Protein AF-A0A258XRW6-F1 (afdb_monomer)

Sequence (70 aa):
MDKRKLMLLVGALIVAIGTAFAARSLFAGAGSPQAEAAAKVPMGAKVLVAQRALPVGTIISADSINFQAW

Mean predicted aligned error: 14.87 Å

Structure (mmCIF, N/CA/C/O backbone):
data_AF-A0A258XRW6-F1
#
_entry.id   AF-A0A258XRW6-F1
#
loop_
_atom_site.group_PDB
_atom_site.id
_atom_site.type_symbol
_atom_site.label_atom_id
_atom_site.label_alt_id
_atom_site.label_comp_id
_atom_site.label_asym_id
_atom_site.label_entity_id
_atom_site.label_seq_id
_atom_site.pdbx_PDB_ins_code
_atom_site.Cartn_x
_atom_site.Cartn_y
_atom_site.Cartn_z
_atom_site.occupancy
_atom_site.B_iso_or_equiv
_atom_site.auth_seq_id
_atom_site.auth_comp_id
_atom_site.auth_asym_id
_atom_site.auth_atom_id
_atom_site.pdbx_PDB_model_num
ATOM 1 N N . MET A 1 1 ? 28.880 0.935 -58.197 1.00 69.56 1 MET A N 1
ATOM 2 C CA . MET A 1 1 ? 28.961 1.772 -56.979 1.00 69.56 1 MET A CA 1
ATOM 3 C C . MET A 1 1 ? 30.417 1.935 -56.604 1.00 69.56 1 MET A C 1
ATOM 5 O O . MET A 1 1 ? 31.138 0.946 -56.569 1.00 69.56 1 MET A O 1
ATOM 9 N N . ASP A 1 2 ? 30.849 3.162 -56.343 1.00 91.00 2 ASP A N 1
ATOM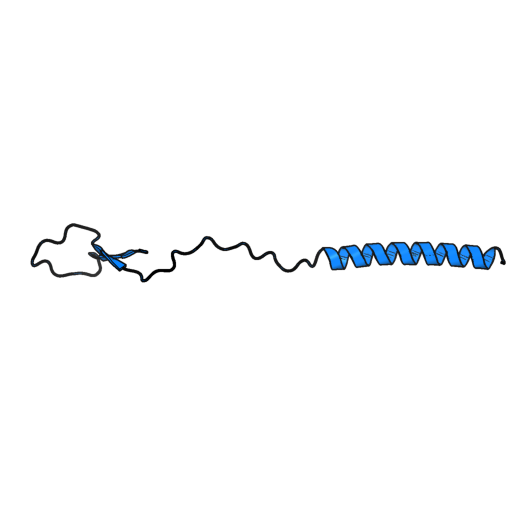 10 C CA . ASP A 1 2 ? 32.242 3.437 -55.989 1.00 91.00 2 ASP A CA 1
ATOM 11 C C . ASP A 1 2 ? 32.550 2.873 -54.596 1.00 91.00 2 ASP A C 1
ATOM 13 O O . ASP A 1 2 ? 31.765 3.064 -53.662 1.00 91.00 2 ASP A O 1
ATOM 17 N N . LYS A 1 3 ? 33.703 2.212 -54.430 1.00 87.88 3 LYS A N 1
ATOM 18 C CA . LYS A 1 3 ? 34.131 1.579 -53.161 1.00 87.88 3 LYS A CA 1
ATOM 19 C C . LYS A 1 3 ? 34.039 2.535 -51.964 1.00 87.88 3 LYS A C 1
ATOM 21 O O . LYS A 1 3 ? 33.665 2.131 -50.868 1.00 87.88 3 LYS A O 1
ATOM 26 N N . ARG A 1 4 ? 34.306 3.823 -52.200 1.00 90.94 4 ARG A N 1
ATOM 27 C CA . ARG A 1 4 ? 34.193 4.901 -51.209 1.00 90.94 4 ARG A CA 1
ATOM 28 C C . ARG A 1 4 ? 32.754 5.113 -50.727 1.00 90.94 4 ARG A C 1
ATOM 30 O O . ARG A 1 4 ? 32.539 5.241 -49.530 1.00 90.94 4 ARG A O 1
ATOM 37 N N . LYS A 1 5 ? 31.771 5.109 -51.635 1.00 90.31 5 LYS A N 1
ATOM 38 C CA . LYS A 1 5 ? 30.346 5.255 -51.282 1.00 90.31 5 LYS A CA 1
ATOM 39 C C . LYS A 1 5 ? 29.843 4.044 -50.500 1.00 90.31 5 LYS A C 1
ATOM 41 O O . LYS A 1 5 ? 29.104 4.213 -49.539 1.00 90.31 5 LYS A O 1
ATOM 46 N N . LEU A 1 6 ? 30.287 2.841 -50.870 1.00 93.44 6 LEU A N 1
ATOM 47 C CA . LEU A 1 6 ? 29.933 1.619 -50.147 1.00 93.44 6 LEU A CA 1
ATOM 48 C C . LEU A 1 6 ? 30.495 1.620 -48.716 1.00 93.44 6 LEU A C 1
ATOM 50 O O . LEU A 1 6 ? 29.760 1.328 -47.781 1.00 93.44 6 LEU A O 1
ATOM 54 N N . MET A 1 7 ? 31.758 2.018 -48.528 1.00 93.75 7 MET A N 1
ATOM 55 C CA . MET A 1 7 ? 32.361 2.134 -47.192 1.00 93.75 7 MET A CA 1
ATOM 56 C C . MET A 1 7 ? 31.634 3.155 -46.307 1.00 93.75 7 MET A C 1
ATOM 58 O O . MET A 1 7 ? 31.383 2.883 -45.136 1.00 93.75 7 MET A O 1
ATOM 62 N N . LEU A 1 8 ? 31.254 4.304 -46.877 1.00 93.31 8 LEU A N 1
ATOM 63 C CA . LEU A 1 8 ? 30.480 5.322 -46.162 1.00 93.31 8 LEU A CA 1
ATOM 64 C C . LEU A 1 8 ? 29.097 4.802 -45.747 1.00 93.31 8 LEU A C 1
ATOM 66 O O . LEU A 1 8 ? 28.671 5.049 -44.622 1.00 93.31 8 LEU A O 1
ATOM 70 N N . LEU A 1 9 ? 28.425 4.040 -46.615 1.00 94.50 9 LEU A N 1
ATOM 71 C CA . LEU A 1 9 ? 27.138 3.418 -46.293 1.00 94.50 9 LEU A CA 1
ATOM 72 C C . LEU A 1 9 ? 27.259 2.375 -45.178 1.00 94.50 9 LEU A C 1
ATOM 74 O O . LEU A 1 9 ? 26.420 2.349 -44.284 1.00 94.50 9 LEU A O 1
ATOM 78 N N . VAL A 1 10 ? 28.309 1.552 -45.190 1.00 95.31 10 VAL A N 1
ATOM 79 C CA . VAL A 1 10 ? 28.545 0.555 -44.133 1.00 95.31 10 VAL A CA 1
ATOM 80 C C . VAL A 1 10 ? 28.842 1.234 -42.793 1.00 95.31 10 VAL A C 1
ATOM 82 O O . VAL A 1 10 ? 28.276 0.844 -41.776 1.00 95.31 10 VAL A O 1
ATOM 85 N N . GLY A 1 11 ? 29.666 2.287 -42.783 1.00 95.56 11 GLY A N 1
AT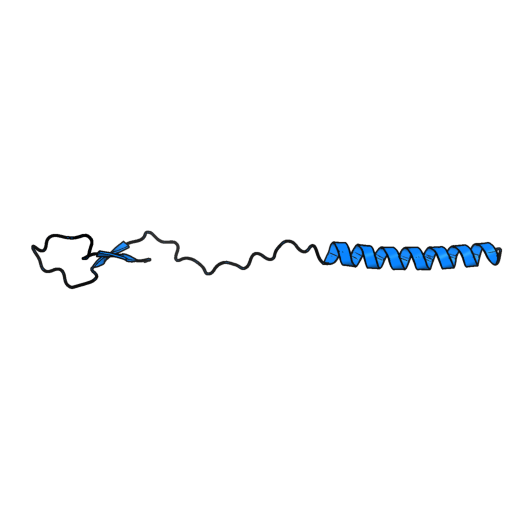OM 86 C CA . GLY A 1 11 ? 29.927 3.068 -41.571 1.00 95.56 11 GLY A CA 1
ATOM 87 C C . GLY A 1 11 ? 28.657 3.711 -41.006 1.00 95.56 11 GLY A C 1
ATOM 88 O O . GLY A 1 11 ? 28.383 3.592 -39.813 1.00 95.56 11 GLY A O 1
ATOM 89 N N . ALA A 1 12 ? 27.838 4.320 -41.870 1.00 96.06 12 ALA A N 1
ATOM 90 C CA . ALA A 1 12 ? 26.551 4.892 -41.478 1.00 96.06 12 ALA A CA 1
ATOM 91 C C . ALA A 1 12 ? 25.590 3.833 -40.911 1.00 96.06 12 ALA A C 1
ATOM 93 O O . ALA A 1 12 ? 24.903 4.090 -39.923 1.00 96.06 12 ALA A O 1
ATOM 94 N N . LEU A 1 13 ? 25.579 2.630 -41.494 1.00 96.25 13 LEU A N 1
ATOM 95 C CA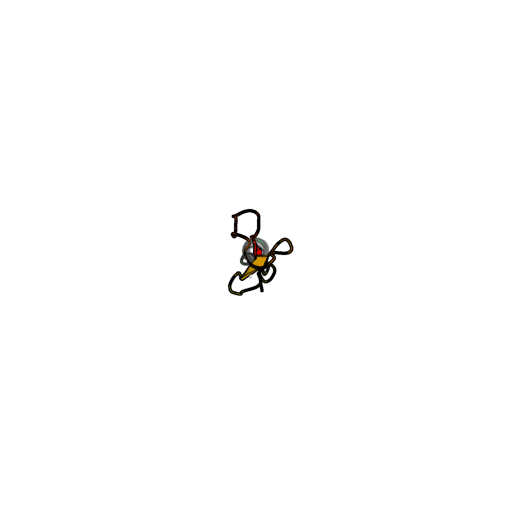 . LEU A 1 13 ? 24.744 1.525 -41.029 1.00 96.25 13 LEU A CA 1
ATOM 96 C C . LEU A 1 13 ? 25.124 1.075 -39.612 1.00 96.25 13 LEU A C 1
ATOM 98 O O . LEU A 1 13 ? 24.242 0.871 -38.782 1.00 96.25 13 LEU A O 1
ATOM 102 N N . ILE A 1 14 ? 26.420 0.969 -39.311 1.00 96.44 14 ILE A N 1
ATOM 103 C CA . ILE A 1 14 ? 26.904 0.579 -37.976 1.00 96.44 14 ILE A CA 1
ATOM 104 C C . ILE A 1 14 ? 26.474 1.605 -36.921 1.00 96.44 14 ILE A C 1
ATOM 106 O O . ILE A 1 14 ? 25.974 1.225 -35.861 1.00 96.44 14 ILE A O 1
ATOM 110 N N . VAL A 1 15 ? 26.617 2.899 -37.224 1.00 95.56 15 VAL A N 1
ATOM 111 C CA . VAL A 1 15 ? 26.188 3.979 -36.320 1.00 95.56 15 VAL A CA 1
ATOM 112 C C . VAL A 1 15 ? 24.679 3.918 -36.084 1.00 95.56 15 VAL A C 1
ATOM 114 O O . VAL A 1 15 ? 24.245 3.948 -34.936 1.00 95.56 15 VAL A O 1
ATOM 117 N N . ALA A 1 16 ? 23.883 3.755 -37.144 1.00 96.69 16 ALA A N 1
ATOM 118 C CA . ALA A 1 16 ? 22.429 3.660 -37.036 1.00 96.69 16 ALA A CA 1
ATOM 119 C C . ALA A 1 16 ? 21.985 2.486 -36.148 1.00 96.69 16 ALA A C 1
ATOM 121 O O . ALA A 1 16 ? 21.117 2.654 -35.290 1.00 96.69 16 ALA A O 1
ATOM 122 N N . ILE A 1 17 ? 22.613 1.316 -36.311 1.00 95.50 17 ILE A N 1
ATOM 123 C CA . ILE A 1 17 ? 22.339 0.136 -35.484 1.00 95.50 17 ILE A CA 1
ATOM 124 C C . ILE A 1 17 ? 22.689 0.417 -34.016 1.00 95.50 17 ILE A C 1
ATOM 126 O O . ILE A 1 17 ? 21.866 0.173 -33.133 1.00 95.50 17 ILE A O 1
ATOM 130 N N . GLY A 1 18 ? 23.874 0.975 -33.748 1.00 94.75 18 GLY A N 1
ATOM 131 C CA . GLY A 1 18 ? 24.306 1.309 -32.389 1.00 94.75 18 GLY A CA 1
ATOM 132 C C . GLY A 1 18 ? 23.355 2.284 -31.689 1.00 94.75 18 GLY A C 1
ATOM 133 O O . GLY A 1 18 ? 22.946 2.049 -30.550 1.00 94.75 18 GLY A O 1
ATOM 134 N N . THR A 1 19 ? 22.932 3.340 -32.388 1.00 93.88 19 THR A N 1
ATOM 135 C CA . T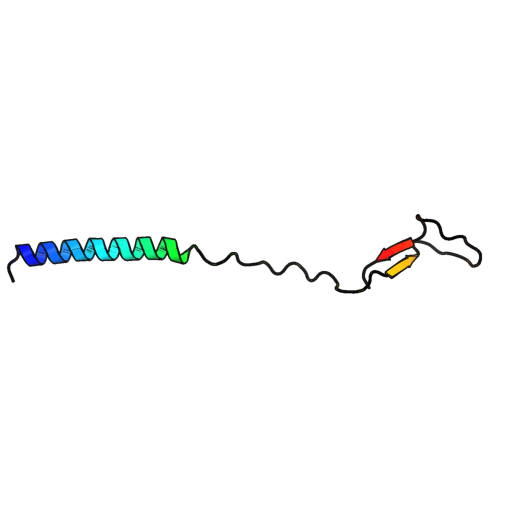HR A 1 19 ? 21.974 4.317 -31.855 1.00 93.88 19 THR A CA 1
ATOM 136 C C . THR A 1 19 ? 20.598 3.699 -31.608 1.00 93.88 19 THR A C 1
ATOM 138 O O . THR A 1 19 ? 19.991 3.980 -30.576 1.00 93.88 19 THR A O 1
ATOM 141 N N . ALA A 1 20 ? 20.114 2.826 -32.498 1.00 92.62 20 ALA A N 1
ATOM 142 C CA . ALA A 1 20 ? 18.820 2.164 -32.335 1.00 92.62 20 ALA A CA 1
ATOM 143 C C . ALA A 1 20 ? 18.772 1.285 -31.075 1.00 92.62 20 ALA A C 1
ATOM 145 O O . ALA A 1 20 ? 17.798 1.345 -30.321 1.00 92.62 20 ALA A O 1
ATOM 146 N N . PHE A 1 21 ? 19.830 0.514 -30.806 1.00 91.31 21 PHE A N 1
ATOM 147 C CA . PHE A 1 21 ? 19.913 -0.300 -29.591 1.00 91.31 21 PHE A CA 1
ATOM 148 C C . PHE A 1 21 ? 20.032 0.550 -28.324 1.00 91.31 21 PHE A C 1
ATOM 150 O O . PHE A 1 21 ? 19.334 0.278 -27.350 1.00 91.31 21 PHE A O 1
ATOM 157 N N . ALA A 1 22 ? 20.850 1.607 -28.341 1.00 88.12 22 ALA A N 1
ATOM 158 C CA . ALA A 1 22 ? 20.970 2.519 -27.205 1.00 88.12 22 ALA A CA 1
ATOM 159 C C . ALA A 1 22 ? 19.629 3.200 -26.879 1.00 88.12 22 ALA A C 1
ATOM 161 O O . ALA A 1 22 ? 19.187 3.180 -25.731 1.00 88.12 22 ALA A O 1
ATOM 162 N N . ALA A 1 23 ? 18.937 3.725 -27.894 1.00 86.94 23 ALA A N 1
ATOM 163 C CA . ALA A 1 23 ? 17.609 4.308 -27.736 1.00 86.94 23 ALA A CA 1
ATOM 164 C C . ALA A 1 23 ? 16.600 3.275 -27.211 1.00 86.94 23 ALA A C 1
ATOM 166 O O . ALA A 1 23 ? 15.868 3.555 -26.264 1.00 86.94 23 ALA A O 1
ATOM 167 N N . ARG A 1 24 ? 16.590 2.053 -27.765 1.00 83.12 24 ARG A N 1
ATOM 168 C CA . ARG A 1 24 ? 15.709 0.974 -27.297 1.00 83.12 24 ARG A CA 1
ATOM 169 C C . ARG A 1 24 ? 15.933 0.659 -25.822 1.00 83.12 24 ARG A C 1
ATOM 171 O O . ARG A 1 24 ? 14.944 0.493 -25.120 1.00 83.12 24 ARG A O 1
ATOM 178 N N . SER A 1 25 ? 17.177 0.612 -25.352 1.00 78.88 25 SER A N 1
ATOM 179 C CA . SER A 1 25 ? 17.491 0.370 -23.937 1.00 78.88 25 SER A CA 1
ATOM 180 C C . SER A 1 25 ? 16.987 1.491 -23.027 1.00 78.88 25 SER A C 1
ATOM 182 O O . SER A 1 25 ? 16.457 1.209 -21.955 1.00 78.88 25 SER A O 1
ATOM 184 N N . LEU A 1 26 ? 17.078 2.748 -23.473 1.00 79.88 26 LEU A N 1
ATOM 185 C CA . LEU A 1 26 ? 16.542 3.893 -22.730 1.00 79.88 26 LEU A CA 1
ATOM 186 C C . LEU A 1 26 ? 15.007 3.861 -22.650 1.00 79.88 26 LEU A C 1
ATOM 188 O O . LEU A 1 26 ? 14.442 4.119 -21.593 1.00 79.88 26 LEU A O 1
ATOM 192 N N . PHE A 1 27 ? 14.325 3.495 -23.738 1.00 77.06 27 PHE A N 1
ATOM 193 C CA . PHE A 1 27 ? 12.860 3.427 -23.763 1.00 77.06 27 PHE A CA 1
ATOM 194 C C . PHE A 1 27 ? 12.288 2.147 -23.135 1.00 77.06 27 PHE A C 1
ATOM 196 O O . PHE A 1 27 ? 11.184 2.173 -22.602 1.00 77.06 27 PHE A O 1
ATOM 203 N N . ALA A 1 28 ? 13.014 1.028 -23.171 1.00 72.69 28 ALA A N 1
ATOM 204 C CA . ALA A 1 28 ? 12.553 -0.251 -22.626 1.00 72.69 28 ALA A CA 1
ATOM 205 C C . ALA A 1 28 ? 12.648 -0.330 -21.092 1.00 72.69 28 ALA A C 1
ATOM 207 O O . ALA A 1 28 ? 11.920 -1.113 -20.489 1.00 72.69 28 ALA A O 1
ATOM 208 N N . GLY A 1 29 ? 13.513 0.473 -20.462 1.00 64.31 29 GLY A N 1
ATOM 209 C CA . GLY A 1 29 ? 13.618 0.572 -19.001 1.00 64.31 29 GLY A CA 1
ATOM 210 C C . GLY A 1 29 ? 12.573 1.488 -18.353 1.00 64.31 29 GLY A C 1
ATOM 211 O O . GLY A 1 29 ? 12.366 1.412 -17.147 1.00 64.31 29 GLY A O 1
ATOM 212 N N . ALA A 1 30 ? 11.879 2.319 -19.138 1.00 64.94 30 ALA A N 1
ATOM 213 C CA . ALA A 1 30 ? 10.820 3.216 -18.671 1.00 64.94 30 ALA A CA 1
ATOM 214 C C . ALA A 1 30 ? 9.447 2.518 -18.625 1.00 64.94 30 ALA A C 1
ATOM 216 O O . ALA A 1 30 ? 8.424 3.097 -18.993 1.00 64.94 30 ALA A O 1
ATOM 217 N N . GLY A 1 31 ? 9.421 1.249 -18.206 1.00 68.12 31 GLY A N 1
ATOM 218 C CA . GLY A 1 31 ? 8.171 0.591 -17.849 1.00 68.12 31 GLY A CA 1
ATOM 219 C C . GLY A 1 31 ? 7.499 1.403 -16.747 1.00 68.12 31 GLY A C 1
ATOM 220 O O . GLY A 1 31 ? 8.142 1.760 -15.761 1.00 68.12 31 GLY A O 1
ATOM 221 N N . SER A 1 32 ? 6.224 1.742 -16.944 1.00 65.56 32 SER A N 1
ATOM 222 C CA . SER A 1 32 ? 5.395 2.397 -15.929 1.00 65.56 32 SER A CA 1
ATOM 223 C C . SER A 1 32 ? 5.607 1.717 -14.574 1.00 65.56 32 SER A C 1
ATOM 225 O O . SER A 1 32 ? 5.648 0.481 -14.561 1.00 65.56 32 SER A O 1
ATOM 227 N N . PRO A 1 33 ? 5.745 2.477 -13.467 1.00 67.19 33 PRO A N 1
ATOM 228 C CA . PRO A 1 33 ? 5.976 1.897 -12.152 1.00 67.19 33 PRO A CA 1
ATOM 229 C C . PRO A 1 33 ? 4.963 0.777 -11.929 1.00 67.19 33 PRO A C 1
ATOM 231 O O . PRO A 1 33 ? 3.753 1.004 -12.002 1.00 67.19 33 PRO A O 1
ATOM 234 N N . GLN A 1 34 ? 5.467 -0.446 -11.755 1.00 68.69 34 GLN A N 1
ATOM 235 C CA . GLN A 1 34 ? 4.635 -1.589 -11.421 1.00 68.69 34 GLN A CA 1
ATOM 236 C C . GLN A 1 34 ? 4.040 -1.291 -10.052 1.00 68.69 34 GLN A C 1
ATOM 238 O O . GLN A 1 34 ? 4.726 -1.353 -9.037 1.00 68.69 34 GLN A O 1
ATOM 243 N N . ALA A 1 35 ? 2.775 -0.877 -10.046 1.00 68.56 35 ALA A N 1
ATOM 244 C CA . ALA A 1 35 ? 2.025 -0.712 -8.822 1.00 68.56 35 ALA A CA 1
ATOM 245 C C . ALA A 1 35 ? 1.892 -2.100 -8.194 1.00 68.56 35 ALA A C 1
ATOM 247 O O . ALA A 1 35 ? 1.115 -2.932 -8.667 1.00 68.56 35 ALA A O 1
ATOM 248 N N . GLU A 1 36 ? 2.681 -2.368 -7.156 1.00 68.50 36 GLU A N 1
ATOM 249 C CA . GLU A 1 36 ? 2.422 -3.498 -6.277 1.00 68.50 36 GLU A CA 1
ATOM 250 C C . GLU A 1 36 ? 1.004 -3.326 -5.737 1.00 68.50 36 GLU A C 1
ATOM 252 O O . GLU A 1 36 ? 0.654 -2.291 -5.162 1.00 68.50 36 GLU A O 1
ATOM 257 N N . ALA A 1 37 ? 0.153 -4.321 -5.985 1.00 64.81 37 ALA A N 1
ATOM 258 C CA . ALA A 1 37 ? -1.177 -4.346 -5.411 1.00 64.81 37 ALA A CA 1
ATOM 259 C C . ALA A 1 37 ? -1.009 -4.380 -3.890 1.00 64.81 37 ALA A C 1
ATOM 261 O O . ALA A 1 37 ? -0.629 -5.406 -3.324 1.00 64.81 37 ALA A O 1
ATOM 262 N N . ALA A 1 38 ? -1.252 -3.240 -3.238 1.00 68.00 38 ALA A N 1
ATOM 263 C CA . ALA A 1 38 ? -1.258 -3.164 -1.789 1.00 68.00 38 ALA A CA 1
ATOM 264 C C . ALA A 1 38 ? -2.172 -4.270 -1.249 1.00 68.00 38 ALA A C 1
ATOM 266 O O . ALA A 1 38 ? -3.254 -4.511 -1.800 1.00 68.00 38 ALA A O 1
ATOM 267 N N . ALA 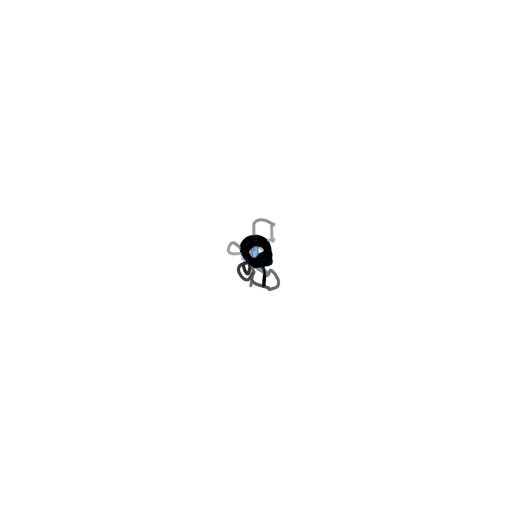A 1 39 ? -1.720 -4.956 -0.194 1.00 65.88 39 ALA A N 1
ATOM 268 C CA . ALA A 1 39 ? -2.506 -5.988 0.467 1.00 65.88 39 ALA A CA 1
ATOM 269 C C . ALA A 1 39 ? -3.932 -5.468 0.681 1.00 65.88 39 ALA A C 1
ATOM 271 O O . ALA A 1 39 ? -4.116 -4.346 1.158 1.00 65.88 39 ALA A O 1
ATOM 272 N N . LYS A 1 40 ? -4.927 -6.257 0.259 1.00 61.31 40 LYS A N 1
ATOM 273 C CA .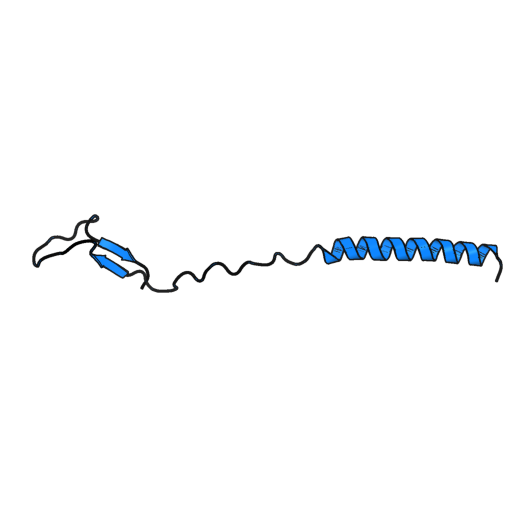 LYS A 1 40 ? -6.337 -5.867 0.278 1.00 61.31 40 LYS A CA 1
ATOM 274 C C . LYS A 1 40 ? -6.707 -5.463 1.702 1.00 61.31 40 LYS A C 1
ATOM 276 O O . LYS A 1 40 ? -6.902 -6.322 2.558 1.00 61.31 40 LYS A O 1
ATOM 281 N N . VAL A 1 41 ? -6.772 -4.156 1.956 1.00 65.69 41 VAL A N 1
ATOM 282 C CA . VAL A 1 41 ? -7.275 -3.634 3.224 1.00 65.69 41 VAL A CA 1
ATOM 283 C C . VAL A 1 41 ? -8.707 -4.150 3.332 1.00 65.69 41 VAL A C 1
ATOM 285 O O . VAL A 1 41 ? -9.445 -4.013 2.350 1.00 65.69 41 VAL A O 1
ATOM 288 N N . PRO A 1 42 ? -9.107 -4.785 4.446 1.00 66.69 42 PRO A N 1
ATOM 289 C CA . PRO A 1 42 ? -10.486 -5.210 4.623 1.00 66.69 42 PRO A CA 1
ATOM 290 C C . PRO A 1 42 ? -11.396 -3.987 4.451 1.00 66.69 42 PRO A C 1
ATOM 292 O O . PRO A 1 42 ? -11.437 -3.089 5.291 1.00 66.69 42 PRO A O 1
ATOM 295 N N . MET A 1 43 ? -12.054 -3.908 3.290 1.00 65.44 43 MET A N 1
ATOM 296 C CA . MET A 1 43 ? -13.014 -2.860 2.974 1.00 65.44 43 MET A CA 1
ATOM 297 C C . MET A 1 43 ? -14.313 -3.229 3.675 1.00 65.44 43 MET A C 1
ATOM 299 O O . MET A 1 43 ? -15.073 -4.067 3.199 1.00 65.44 43 MET A O 1
ATOM 303 N N . GLY A 1 44 ? -14.534 -2.612 4.827 1.00 70.12 44 GLY A N 1
ATOM 304 C CA . GLY A 1 44 ? -15.723 -2.792 5.644 1.00 70.12 44 GLY A CA 1
ATOM 305 C C . GLY A 1 44 ? -15.842 -1.657 6.652 1.00 70.12 44 GLY A C 1
ATOM 306 O O . GLY A 1 44 ? -14.855 -0.991 6.977 1.00 70.12 44 GLY A O 1
ATOM 307 N N . ALA A 1 45 ? -17.060 -1.402 7.128 1.00 75.88 45 ALA A N 1
ATOM 308 C CA . ALA A 1 45 ? -17.261 -0.476 8.233 1.00 75.88 45 ALA A CA 1
ATOM 309 C C . ALA A 1 45 ? -16.487 -0.989 9.457 1.00 75.88 45 ALA A C 1
ATOM 311 O O . ALA A 1 45 ? -16.553 -2.173 9.785 1.00 75.88 45 ALA A O 1
ATOM 312 N N . LYS A 1 46 ? -15.742 -0.106 10.127 1.00 83.62 46 LYS A N 1
ATOM 313 C CA . LYS A 1 46 ? -15.081 -0.475 11.380 1.00 83.62 46 LYS A CA 1
ATOM 314 C C . LYS A 1 46 ? -16.146 -0.658 12.456 1.00 83.62 46 LYS A C 1
ATOM 316 O O . LYS A 1 46 ? -16.975 0.230 12.653 1.00 83.62 46 LYS A O 1
ATOM 321 N N . VAL A 1 47 ? -16.099 -1.782 13.158 1.00 89.06 47 VAL A N 1
ATOM 322 C CA . VAL A 1 47 ? -17.018 -2.091 14.257 1.00 89.06 47 VAL A CA 1
ATOM 323 C C . VAL A 1 47 ? -16.345 -1.842 15.599 1.00 89.06 47 VAL A C 1
ATOM 325 O O . VAL A 1 47 ? -15.148 -2.079 15.759 1.00 89.06 47 VAL A O 1
ATOM 328 N N . LEU A 1 48 ? -17.114 -1.346 16.567 1.00 91.75 48 LEU A N 1
ATOM 329 C CA . LEU A 1 48 ? -16.667 -1.223 17.951 1.00 91.75 48 LEU A CA 1
ATOM 330 C C . LEU A 1 48 ? -16.806 -2.580 18.642 1.00 91.75 48 LEU A C 1
ATOM 332 O O . LEU A 1 48 ? -17.904 -3.127 18.722 1.00 91.75 48 LEU A O 1
ATOM 336 N N . VAL A 1 49 ? -15.695 -3.110 19.146 1.00 93.19 49 VAL A N 1
ATOM 337 C CA . VAL A 1 49 ? -15.628 -4.412 19.820 1.00 93.19 49 VAL A CA 1
ATOM 338 C C . VAL A 1 49 ? -15.157 -4.216 21.256 1.00 93.19 49 VAL A C 1
ATOM 340 O O . VAL A 1 49 ? -14.201 -3.478 21.507 1.00 93.19 49 VAL A O 1
ATOM 343 N N . ALA A 1 50 ? -15.818 -4.888 22.200 1.00 94.75 50 ALA A N 1
ATOM 344 C CA . ALA A 1 50 ? -15.432 -4.877 23.606 1.00 94.75 50 ALA A CA 1
ATOM 345 C C . ALA A 1 50 ? -14.102 -5.618 23.810 1.00 94.75 50 ALA A C 1
ATOM 347 O O . ALA A 1 50 ? -13.936 -6.751 23.362 1.00 94.75 50 ALA A O 1
ATOM 348 N N . GLN A 1 51 ? -13.156 -4.989 24.509 1.00 92.44 51 GLN A N 1
ATOM 349 C CA . GLN A 1 51 ? -11.842 -5.589 24.789 1.00 92.44 51 GLN A CA 1
ATOM 350 C C . GLN A 1 51 ? -11.838 -6.481 26.038 1.00 92.44 51 GLN A C 1
ATOM 352 O O . GLN A 1 51 ? -10.875 -7.198 26.298 1.00 92.44 51 GLN A O 1
ATOM 357 N N . ARG A 1 52 ? -12.916 -6.431 26.823 1.00 91.25 52 ARG A N 1
ATOM 358 C CA . ARG A 1 52 ? -13.128 -7.210 28.044 1.00 91.25 52 ARG A CA 1
ATOM 359 C C . ARG A 1 52 ? -14.615 -7.478 28.238 1.00 91.25 52 ARG A C 1
ATOM 361 O O . ARG A 1 52 ? -15.448 -6.886 27.556 1.00 91.25 52 ARG A O 1
ATOM 368 N N . ALA A 1 53 ? -14.951 -8.340 29.193 1.00 92.12 53 ALA A N 1
ATOM 369 C CA . ALA A 1 53 ? -16.340 -8.532 29.587 1.00 92.12 53 ALA A CA 1
ATOM 370 C C . ALA A 1 53 ? -16.931 -7.216 30.121 1.00 92.12 53 ALA A C 1
ATOM 372 O O . ALA A 1 53 ? -16.337 -6.569 30.987 1.00 92.12 53 ALA A O 1
ATOM 373 N N . LEU A 1 54 ? -18.107 -6.845 29.611 1.00 93.75 54 LEU A N 1
ATOM 374 C CA . LEU A 1 54 ? -18.880 -5.682 30.042 1.00 93.75 54 LEU A CA 1
ATOM 375 C C . LEU A 1 54 ? -20.233 -6.163 30.581 1.00 93.75 54 LEU A C 1
ATOM 377 O O . LEU A 1 54 ? -21.172 -6.349 29.806 1.00 93.75 54 LEU A O 1
ATOM 381 N N . PRO A 1 55 ? -20.332 -6.424 31.897 1.00 94.81 55 PRO A N 1
ATOM 382 C CA . PRO A 1 55 ? -21.587 -6.801 32.533 1.00 94.81 55 PRO A CA 1
ATOM 383 C C . PRO A 1 55 ? -22.655 -5.712 32.402 1.00 94.81 55 PRO A C 1
ATOM 385 O O . PRO A 1 55 ? -22.353 -4.529 32.214 1.00 94.81 55 PRO A O 1
ATOM 388 N N . VAL A 1 56 ? -23.916 -6.106 32.570 1.00 95.38 56 VAL A N 1
ATOM 389 C CA . VAL A 1 56 ? -25.053 -5.179 32.535 1.00 95.38 56 VAL A CA 1
ATOM 390 C C . VAL A 1 56 ? -24.878 -4.089 33.597 1.00 95.38 56 VAL A C 1
ATOM 392 O O . VAL A 1 56 ? -24.514 -4.374 34.735 1.00 95.38 56 VAL A O 1
ATOM 395 N N . GLY A 1 57 ? -25.124 -2.835 33.211 1.00 94.88 57 GLY A N 1
ATOM 396 C CA . GLY A 1 57 ? -24.944 -1.668 34.080 1.00 94.88 57 GLY A CA 1
ATOM 397 C C . GLY A 1 57 ? -23.535 -1.063 34.064 1.00 94.88 57 GLY A C 1
ATOM 398 O O . GLY A 1 57 ? -23.311 -0.050 34.721 1.00 94.88 57 GLY A O 1
ATOM 399 N N . THR A 1 58 ? -22.591 -1.629 33.304 1.00 93.12 58 THR A N 1
ATOM 400 C CA . THR A 1 58 ? -21.245 -1.053 33.158 1.00 93.12 58 THR A CA 1
ATOM 401 C C . THR A 1 58 ? -21.272 0.173 32.247 1.00 93.12 58 THR A C 1
ATOM 403 O O . THR A 1 58 ? -21.751 0.103 31.116 1.00 93.12 58 THR A O 1
ATOM 406 N N . ILE A 1 59 ? -20.718 1.291 32.719 1.00 93.69 59 ILE A N 1
ATOM 407 C CA . ILE A 1 59 ? -20.536 2.502 31.910 1.00 93.69 59 ILE A CA 1
ATOM 408 C C . ILE A 1 59 ? -19.380 2.279 30.931 1.00 93.69 59 ILE A C 1
ATOM 410 O O . ILE A 1 59 ? -18.295 1.855 31.329 1.00 93.69 59 ILE A O 1
ATOM 414 N N . ILE A 1 60 ? -19.612 2.581 29.652 1.00 94.38 60 ILE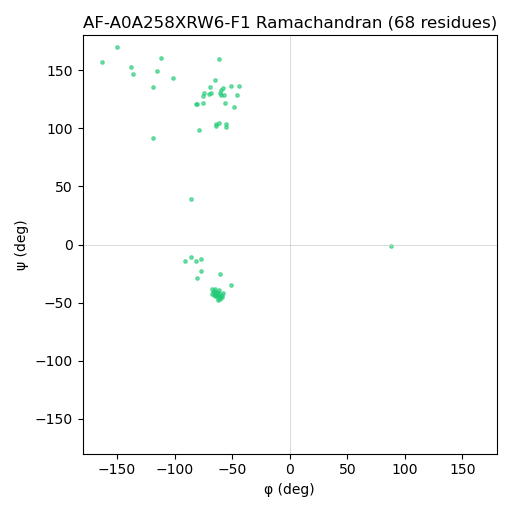 A N 1
ATOM 415 C CA . ILE A 1 60 ? -18.608 2.447 28.594 1.00 94.38 60 ILE A CA 1
ATOM 416 C C . ILE A 1 60 ? -17.598 3.588 28.716 1.00 94.38 60 ILE A C 1
ATOM 418 O O . ILE A 1 60 ? -17.951 4.764 28.631 1.00 94.38 60 ILE A O 1
ATOM 422 N N . SER A 1 61 ? -16.333 3.223 28.881 1.00 91.75 61 SER A N 1
ATOM 423 C CA . SER A 1 61 ? -15.188 4.130 28.887 1.00 91.75 61 SER A CA 1
ATOM 424 C C . SER A 1 61 ? -14.314 3.903 27.649 1.00 91.75 61 SER A C 1
ATOM 426 O O . SER A 1 61 ? -14.395 2.856 27.003 1.00 91.75 61 SER A O 1
ATOM 428 N N . ALA A 1 62 ? -13.472 4.876 27.290 1.00 89.94 62 ALA A N 1
ATOM 429 C CA . ALA A 1 62 ? -12.644 4.800 26.081 1.00 89.94 62 ALA A CA 1
ATOM 430 C C . ALA A 1 62 ? -11.670 3.603 26.074 1.00 89.94 62 ALA A C 1
ATOM 432 O O . ALA A 1 62 ? -11.319 3.112 25.009 1.00 89.94 62 ALA A O 1
ATOM 433 N N . ASP A 1 63 ? -11.276 3.103 27.248 1.00 91.31 63 ASP A N 1
ATOM 434 C CA . ASP A 1 63 ? -10.435 1.909 27.409 1.00 91.31 63 ASP A CA 1
ATOM 435 C C . ASP A 1 63 ? -11.183 0.581 27.200 1.00 91.31 63 ASP A C 1
ATOM 437 O O . ASP A 1 63 ? -10.560 -0.474 27.134 1.00 91.31 63 ASP A O 1
ATOM 441 N N . SER A 1 64 ? -12.517 0.600 27.144 1.00 93.06 64 SER A N 1
ATOM 442 C CA . SER A 1 64 ? -13.321 -0.627 27.125 1.00 93.06 64 SER A CA 1
ATOM 443 C C . SER A 1 64 ? -13.622 -1.165 25.721 1.00 93.06 64 SER A C 1
ATOM 445 O O . SER A 1 64 ? -14.028 -2.324 25.583 1.00 93.06 64 SER A O 1
ATOM 447 N N . ILE A 1 65 ? -13.406 -0.352 24.681 1.00 94.38 65 ILE A N 1
ATOM 448 C CA . ILE A 1 65 ? -13.792 -0.629 23.292 1.00 94.3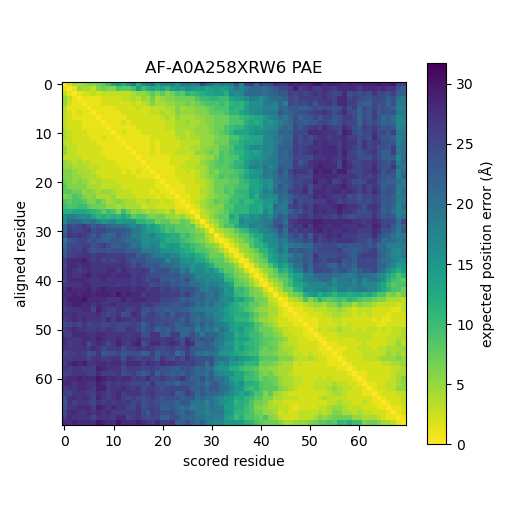8 65 ILE A CA 1
ATOM 449 C C . ILE A 1 65 ? -12.677 -0.261 22.311 1.00 94.38 65 ILE A C 1
ATOM 451 O O . ILE A 1 65 ? -11.952 0.709 22.508 1.00 94.38 65 ILE A O 1
ATOM 455 N N . ASN A 1 66 ? -12.568 -1.010 21.214 1.00 92.56 66 ASN A N 1
ATOM 456 C CA . ASN A 1 66 ? -11.650 -0.693 20.120 1.00 92.56 66 ASN A CA 1
ATOM 457 C C . ASN A 1 66 ? -12.319 -0.916 18.758 1.00 92.56 66 ASN A C 1
ATOM 459 O O . ASN A 1 66 ? -13.221 -1.744 18.627 1.00 92.56 66 ASN A O 1
ATOM 463 N N . PHE A 1 67 ? -11.871 -0.182 17.743 1.00 90.00 67 PHE A N 1
ATOM 464 C CA . PHE A 1 67 ? -12.321 -0.355 16.370 1.00 90.00 67 PHE A CA 1
ATOM 465 C C . PHE A 1 67 ? -11.586 -1.517 15.706 1.00 90.00 67 PHE A C 1
ATOM 467 O O . PHE A 1 67 ? -10.366 -1.482 15.547 1.00 90.00 67 PHE A O 1
ATOM 474 N N . GLN A 1 68 ? -12.342 -2.513 15.258 1.00 85.25 68 GLN A N 1
ATOM 475 C CA . GLN A 1 68 ? -11.831 -3.640 14.486 1.00 85.25 68 GLN A CA 1
ATOM 476 C C . GLN A 1 68 ? -12.427 -3.621 13.080 1.00 85.25 68 GLN A C 1
ATOM 478 O O . GLN A 1 68 ? -13.534 -3.120 12.859 1.00 85.25 68 GLN A O 1
ATOM 483 N N . ALA A 1 69 ? -11.662 -4.127 12.115 1.00 84.06 69 ALA A N 1
ATO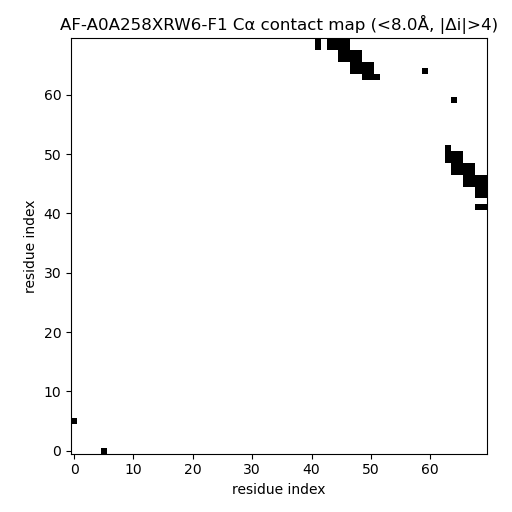M 484 C CA . ALA A 1 69 ? -12.237 -4.478 10.827 1.00 84.06 69 ALA A CA 1
ATOM 485 C C . ALA A 1 69 ? -13.223 -5.636 11.036 1.00 84.06 69 ALA A C 1
ATOM 487 O O . ALA A 1 69 ? -12.963 -6.506 11.869 1.00 84.06 69 ALA A O 1
ATOM 488 N N . TRP A 1 70 ? -14.343 -5.599 10.316 1.00 74.44 70 TRP A N 1
ATOM 489 C CA . TRP A 1 70 ? -15.257 -6.735 10.232 1.00 74.44 70 TRP A CA 1
ATOM 490 C C . TRP A 1 70 ? -14.618 -7.894 9.463 1.00 74.44 70 TRP A C 1
ATOM 492 O O . TRP A 1 70 ? -13.946 -7.607 8.442 1.00 74.44 70 TRP A O 1
#

Secondary structure (DSSP, 8-state):
--HHHHHHHHHHHHHHHHHHHHHHHHHHS--------------SPPEEEESS---TTPPP-TTSEEEE--

Radius of gyration: 34.48 Å; Cα contacts (8 Å, |Δi|>4): 31; chains: 1; bounding box: 59×14×91 Å

Foldseek 3Di:
DDPVVVVVVVVVVVVVVVVVVVVCVVVVVPDPPPPDPPDPDLPADWDWDFPDDDDPPRDDDPVGIDTDRD

pLDDT: mean 84.66, std 11.49, range [61.31, 96.69]

Solvent-accessible surface area (backbone atoms only — not comparable to full-atom values): 4600 Å² total; per-residue (Å²): 132,58,72,68,58,52,53,51,50,52,54,52,50,54,52,53,54,54,51,51,54,54,50,46,55,62,60,66,71,64,62,72,82,81,75,73,79,69,78,80,69,77,87,56,72,69,40,82,42,70,78,58,92,74,62,93,91,62,80,88,49,83,88,45,49,45,79,37,75,107